Protein AF-A0A2G9MVJ4-F1 (afdb_monomer_lite)

Secondary structure (DSSP, 8-state):
---SS-SS--------TTS-HHHHHHHHHHHHHHHHHHH-GGG----EE--SSSPPEETT-----

pLDDT: mean 85.81, std 13.94, range [37.81, 96.12]

Structure (mmCIF, N/CA/C/O backbone):
data_AF-A0A2G9MVJ4-F1
#
_entry.id   AF-A0A2G9MVJ4-F1
#
loop_
_atom_site.group_PDB
_atom_site.id
_atom_site.type_symbol
_atom_site.label_atom_id
_atom_site.label_alt_id
_atom_site.label_comp_id
_atom_site.label_asym_id
_atom_site.label_entity_id
_atom_site.label_seq_id
_atom_site.pdbx_PDB_ins_code
_atom_site.Cartn_x
_atom_site.Cartn_y
_atom_site.Cartn_z
_atom_site.occupancy
_atom_site.B_iso_or_equiv
_atom_site.auth_seq_id
_atom_site.auth_comp_id
_atom_site.auth_asym_id
_atom_site.auth_atom_id
_atom_site.pdbx_PDB_model_num
ATOM 1 N N . ALA A 1 1 ? 21.381 16.900 -1.290 1.00 54.59 1 ALA A N 1
ATOM 2 C CA . ALA A 1 1 ? 20.365 15.828 -1.271 1.00 54.59 1 ALA A CA 1
ATOM 3 C C . ALA A 1 1 ? 19.014 16.451 -1.582 1.00 54.59 1 ALA A C 1
ATOM 5 O O . ALA A 1 1 ? 18.657 17.420 -0.921 1.00 54.59 1 ALA A O 1
ATOM 6 N N . THR A 1 2 ? 18.321 15.978 -2.615 1.00 55.97 2 THR A N 1
ATOM 7 C CA . THR A 1 2 ? 17.065 16.565 -3.101 1.00 55.97 2 THR A CA 1
ATOM 8 C C . THR A 1 2 ? 16.001 16.490 -2.003 1.00 55.97 2 THR A C 1
ATOM 10 O O . THR A 1 2 ? 15.429 15.434 -1.749 1.00 55.97 2 THR A O 1
ATOM 13 N N . LYS A 1 3 ? 15.780 17.597 -1.287 1.00 55.66 3 LYS A N 1
ATOM 14 C CA . LYS A 1 3 ? 14.669 17.741 -0.342 1.00 5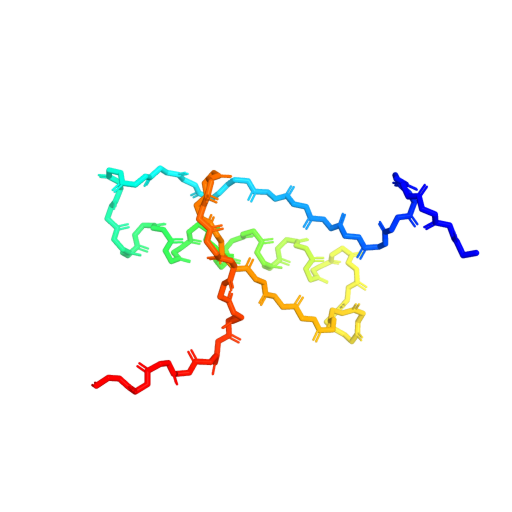5.66 3 LYS A CA 1
ATOM 15 C C . LYS A 1 3 ? 13.458 18.242 -1.136 1.00 55.66 3 LYS A C 1
ATOM 17 O O . LYS A 1 3 ? 13.459 19.385 -1.576 1.00 55.66 3 LYS A O 1
ATOM 22 N N . GLY A 1 4 ? 12.446 17.389 -1.312 1.00 69.44 4 GLY A N 1
ATOM 23 C CA . GLY A 1 4 ? 11.147 17.746 -1.905 1.00 69.44 4 GLY A CA 1
ATOM 24 C C . GLY A 1 4 ? 10.880 17.200 -3.317 1.00 69.44 4 GLY A C 1
ATOM 25 O O . GLY A 1 4 ? 11.808 17.041 -4.104 1.00 69.44 4 GLY A O 1
ATOM 26 N N . LYS A 1 5 ? 9.584 16.921 -3.572 1.00 59.03 5 LYS A N 1
ATOM 27 C CA . LYS A 1 5 ? 8.827 16.511 -4.792 1.00 59.03 5 LYS A CA 1
ATOM 28 C C . LYS A 1 5 ? 9.383 15.422 -5.726 1.00 59.03 5 LYS A C 1
ATOM 30 O O . LYS A 1 5 ? 8.587 14.728 -6.338 1.00 59.03 5 LYS A O 1
ATOM 35 N N . ASN A 1 6 ? 10.694 15.224 -5.799 1.00 70.44 6 ASN A N 1
ATOM 36 C CA . ASN A 1 6 ? 11.359 14.259 -6.680 1.00 70.44 6 ASN A CA 1
ATOM 37 C C . ASN A 1 6 ? 11.842 13.016 -5.917 1.00 70.44 6 ASN A C 1
ATOM 39 O O . ASN A 1 6 ? 12.827 12.386 -6.300 1.00 70.44 6 ASN A O 1
ATOM 43 N N . LEU A 1 7 ? 11.199 12.694 -4.793 1.00 81.12 7 LEU A N 1
ATOM 44 C CA . LEU A 1 7 ? 11.455 11.434 -4.103 1.00 81.12 7 LEU A CA 1
ATOM 45 C C . LEU A 1 7 ? 10.674 10.324 -4.821 1.00 81.12 7 LEU A C 1
ATOM 47 O O . LEU A 1 7 ? 9.530 10.570 -5.201 1.00 81.12 7 LEU A O 1
ATOM 51 N N . PRO A 1 8 ? 11.245 9.116 -4.986 1.00 86.25 8 PRO A N 1
ATOM 52 C CA . PRO A 1 8 ? 10.554 7.969 -5.573 1.00 86.25 8 PRO A CA 1
ATOM 53 C C . PRO A 1 8 ? 9.533 7.402 -4.573 1.00 86.25 8 PRO A C 1
ATOM 55 O O . PRO A 1 8 ? 9.691 6.308 -4.040 1.00 86.25 8 PRO A O 1
ATOM 58 N N . VAL A 1 9 ? 8.520 8.203 -4.248 1.00 88.38 9 VAL A N 1
ATOM 59 C CA . VAL A 1 9 ? 7.476 7.903 -3.271 1.00 88.38 9 VAL A CA 1
ATOM 60 C C . VAL A 1 9 ? 6.132 8.136 -3.943 1.00 88.38 9 VAL A C 1
ATOM 62 O O . VAL A 1 9 ? 5.817 9.258 -4.334 1.00 88.38 9 VAL A O 1
ATOM 65 N N . ALA A 1 10 ? 5.336 7.077 -4.041 1.00 89.56 10 ALA A N 1
ATOM 66 C CA . ALA A 1 10 ? 3.933 7.151 -4.418 1.00 89.56 10 ALA A CA 1
ATOM 67 C C . ALA A 1 10 ? 3.075 7.068 -3.149 1.00 89.56 10 ALA A C 1
ATOM 69 O O . ALA A 1 10 ? 3.348 6.255 -2.267 1.00 89.56 10 ALA A O 1
ATOM 70 N N . GLN A 1 11 ? 2.062 7.927 -3.043 1.00 91.00 11 GLN A N 1
ATOM 71 C CA . GLN A 1 11 ? 1.088 7.908 -1.951 1.00 91.00 11 GLN A CA 1
ATOM 72 C C . GLN A 1 11 ? -0.309 7.837 -2.556 1.00 91.00 11 GLN A C 1
ATOM 74 O O . GLN A 1 11 ? -0.610 8.563 -3.502 1.00 91.00 11 GLN A O 1
ATOM 79 N N . CYS A 1 12 ? -1.146 6.965 -2.008 1.00 92.69 12 CYS A N 1
ATOM 80 C CA . CYS A 1 12 ? -2.523 6.771 -2.434 1.00 92.69 12 CYS A CA 1
ATOM 81 C C . CYS A 1 12 ? -3.395 6.577 -1.191 1.00 92.69 12 CYS A C 1
ATOM 83 O O . CYS A 1 12 ? -2.957 5.956 -0.221 1.00 92.69 12 CYS A O 1
ATOM 85 N N . ALA A 1 13 ? -4.602 7.137 -1.209 1.00 93.25 13 ALA A N 1
ATOM 86 C CA . ALA A 1 13 ? -5.601 6.870 -0.185 1.00 93.25 13 ALA A CA 1
ATOM 87 C C . ALA A 1 13 ? -6.354 5.586 -0.555 1.00 93.25 13 ALA A C 1
ATOM 89 O O . ALA A 1 13 ? -6.866 5.485 -1.666 1.00 93.25 13 ALA A O 1
ATOM 90 N N . ILE A 1 14 ? -6.418 4.632 0.374 1.00 93.44 14 ILE A N 1
ATOM 91 C CA . ILE A 1 14 ? -7.077 3.326 0.181 1.00 93.44 14 ILE A CA 1
ATOM 92 C C . ILE A 1 14 ? -8.480 3.259 0.810 1.00 93.44 14 ILE A C 1
ATOM 94 O O . ILE A 1 14 ? -9.186 2.272 0.635 1.00 93.44 14 ILE A O 1
ATOM 98 N N . GLY A 1 15 ? -8.881 4.293 1.556 1.00 93.50 15 GLY A N 1
ATOM 99 C CA . GLY A 1 15 ? -10.170 4.352 2.240 1.00 93.50 15 GLY A CA 1
ATOM 100 C C . GLY A 1 15 ? -10.177 5.309 3.432 1.00 93.50 15 GLY A C 1
ATOM 101 O O . GLY A 1 15 ? -9.300 6.171 3.559 1.00 93.50 15 GLY A O 1
ATOM 102 N N . THR A 1 16 ? -11.171 5.147 4.304 1.00 93.56 16 THR A N 1
ATOM 103 C CA . THR A 1 16 ? -11.360 5.922 5.539 1.00 93.56 16 THR A CA 1
ATOM 104 C C . THR A 1 16 ? -11.386 5.015 6.769 1.00 93.56 16 THR A C 1
ATOM 106 O O . THR A 1 16 ? -11.586 3.809 6.671 1.00 93.56 16 THR A O 1
ATOM 109 N N . GLU A 1 17 ? -11.224 5.604 7.956 1.00 90.00 17 GLU A N 1
ATOM 110 C CA . GLU A 1 17 ? -11.230 4.881 9.243 1.00 90.00 17 GLU A CA 1
ATOM 111 C C . GLU A 1 17 ? -12.583 4.232 9.586 1.00 90.00 17 GLU A C 1
ATOM 113 O O . GLU A 1 17 ? -12.659 3.399 10.482 1.00 90.00 17 GLU A O 1
ATOM 118 N N . SER A 1 18 ? -13.654 4.612 8.886 1.00 92.44 18 SER A N 1
ATOM 119 C CA . SER A 1 18 ? -14.996 4.052 9.064 1.00 92.44 18 SER A CA 1
ATOM 120 C C . SER A 1 18 ? -15.248 2.778 8.249 1.00 92.44 18 SER A C 1
ATOM 122 O O . SER A 1 18 ? -16.304 2.174 8.413 1.00 92.44 18 SER A O 1
ATOM 124 N N . MET A 1 19 ? -14.343 2.412 7.336 1.00 93.31 19 MET A N 1
ATOM 125 C CA . MET A 1 19 ? -14.481 1.229 6.479 1.00 93.31 19 MET A CA 1
ATOM 126 C C . MET A 1 19 ? -14.054 -0.046 7.213 1.00 93.31 19 MET A C 1
ATOM 128 O O . MET A 1 19 ? -13.268 -0.007 8.162 1.00 93.31 19 MET A O 1
ATOM 132 N N . GLY A 1 20 ? -14.575 -1.188 6.764 1.00 94.50 20 GLY A N 1
ATOM 133 C CA . GLY A 1 20 ? -14.195 -2.492 7.302 1.00 94.50 20 GLY A CA 1
ATOM 134 C C . GLY A 1 20 ? -12.744 -2.852 6.975 1.00 94.50 20 GLY A C 1
ATOM 135 O O . GLY A 1 20 ? -12.194 -2.426 5.961 1.00 94.50 20 GLY A O 1
ATOM 136 N N . ILE A 1 21 ? -12.121 -3.673 7.824 1.00 92.06 21 ILE A N 1
ATOM 137 C CA . ILE A 1 21 ? -10.729 -4.115 7.630 1.00 92.06 21 ILE A CA 1
ATOM 138 C C . ILE A 1 21 ? -10.580 -4.924 6.333 1.00 92.06 21 ILE A C 1
ATOM 140 O O . ILE A 1 21 ? -9.591 -4.749 5.628 1.00 92.06 21 ILE A O 1
ATOM 144 N N . GLU A 1 22 ? -11.557 -5.774 6.011 1.00 93.81 22 GLU A N 1
ATOM 145 C CA . GLU A 1 22 ? -11.549 -6.605 4.798 1.00 93.81 22 GLU A CA 1
ATOM 146 C C . GLU A 1 22 ? -11.562 -5.741 3.532 1.00 93.81 22 GLU A C 1
ATOM 148 O O . GLU A 1 22 ? -10.676 -5.863 2.691 1.00 93.81 22 GLU A O 1
ATOM 153 N N . GLU A 1 23 ? -12.482 -4.778 3.462 1.00 94.69 23 GLU A N 1
ATOM 154 C CA . GLU A 1 23 ? -12.599 -3.837 2.342 1.00 94.69 23 GLU A CA 1
ATOM 155 C C . GLU A 1 23 ? -11.329 -2.983 2.171 1.00 94.69 23 GLU A C 1
ATOM 157 O O . GLU A 1 23 ? -10.851 -2.756 1.059 1.00 94.69 23 GLU A O 1
ATOM 162 N N . LEU A 1 24 ? -10.728 -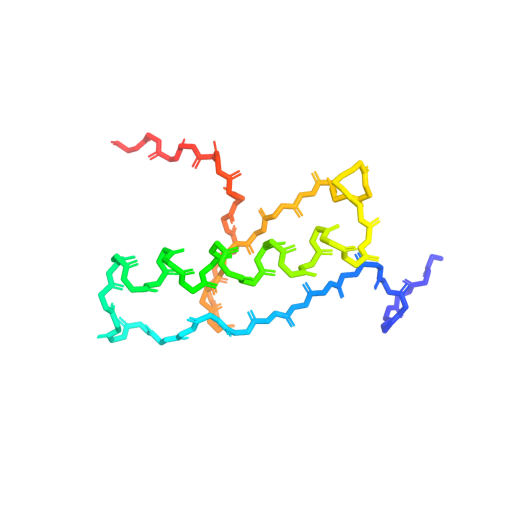2.536 3.279 1.00 93.44 24 LEU A N 1
ATOM 163 C CA . LEU A 1 24 ? -9.448 -1.824 3.247 1.00 93.44 24 LEU A CA 1
ATOM 164 C C . LEU A 1 24 ? -8.299 -2.716 2.755 1.00 93.44 24 LEU A C 1
ATOM 166 O O . LEU A 1 24 ? -7.393 -2.217 2.084 1.00 93.44 24 LEU A O 1
ATOM 170 N N . GLY A 1 25 ? -8.327 -4.008 3.085 1.00 92.81 25 GLY A N 1
ATOM 171 C CA . GLY A 1 25 ? -7.370 -5.002 2.607 1.00 92.81 25 GLY A CA 1
ATOM 172 C C . GLY A 1 25 ? -7.449 -5.190 1.095 1.00 92.81 25 GLY A C 1
ATOM 173 O O . GLY A 1 25 ? -6.433 -5.053 0.415 1.00 92.81 25 GLY A O 1
ATOM 174 N N . GLU A 1 26 ? -8.657 -5.397 0.569 1.00 95.94 26 GLU A N 1
ATOM 175 C CA . GLU A 1 26 ? -8.908 -5.536 -0.873 1.00 95.94 26 GLU A CA 1
ATOM 176 C C . GLU A 1 26 ? -8.469 -4.285 -1.648 1.00 95.94 26 GLU A C 1
ATOM 178 O O . GLU A 1 26 ? -7.773 -4.375 -2.661 1.00 95.94 26 GLU A O 1
ATOM 183 N N . ASN A 1 27 ? -8.793 -3.093 -1.135 1.00 95.38 27 ASN A N 1
ATOM 184 C CA . ASN A 1 27 ? -8.364 -1.836 -1.748 1.00 95.38 27 ASN A CA 1
ATOM 185 C C . ASN A 1 27 ? -6.837 -1.682 -1.743 1.00 95.38 27 ASN A C 1
ATOM 187 O O . ASN A 1 27 ? -6.257 -1.189 -2.715 1.00 95.38 27 ASN A O 1
ATOM 191 N N . ALA A 1 28 ? -6.169 -2.082 -0.657 1.00 93.81 28 ALA A N 1
ATOM 192 C CA . ALA A 1 28 ? -4.715 -2.027 -0.567 1.00 93.81 28 ALA A CA 1
ATOM 193 C C . ALA A 1 28 ? -4.042 -2.978 -1.568 1.00 93.81 28 ALA A C 1
ATOM 195 O O . ALA A 1 28 ? -3.066 -2.577 -2.206 1.00 93.81 28 ALA A O 1
ATOM 196 N N . GLU A 1 29 ? -4.570 -4.192 -1.732 1.00 94.50 29 GLU A N 1
ATOM 197 C CA . GLU A 1 29 ? -4.081 -5.180 -2.700 1.00 94.50 29 GLU A CA 1
ATOM 198 C C . GLU A 1 29 ? -4.265 -4.681 -4.138 1.00 94.50 29 GLU A C 1
ATOM 200 O O . GLU A 1 29 ? -3.295 -4.602 -4.890 1.00 94.50 29 GLU A O 1
ATOM 205 N N . ALA A 1 30 ? -5.457 -4.183 -4.481 1.00 96.12 30 ALA A N 1
ATOM 206 C CA . ALA A 1 30 ? -5.736 -3.634 -5.808 1.00 96.12 30 ALA A CA 1
ATOM 207 C C . ALA A 1 30 ? -4.805 -2.462 -6.179 1.00 96.12 30 ALA A C 1
ATOM 209 O O . ALA A 1 30 ? -4.314 -2.364 -7.310 1.00 96.12 30 ALA A O 1
ATOM 210 N N . VAL A 1 31 ? -4.530 -1.559 -5.231 1.00 95.00 31 VAL A N 1
ATOM 211 C CA . VAL A 1 31 ? -3.578 -0.456 -5.442 1.00 95.00 31 VAL A CA 1
ATOM 212 C C . VAL A 1 31 ? -2.150 -0.983 -5.574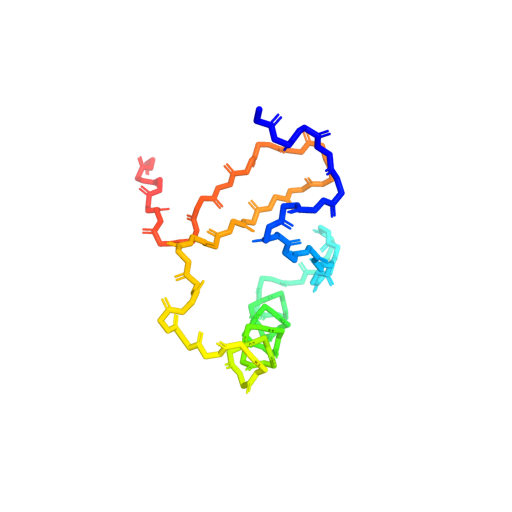 1.00 95.00 31 VAL A C 1
ATOM 214 O O . VAL A 1 31 ? -1.402 -0.507 -6.432 1.00 95.00 31 VAL A O 1
ATOM 217 N N . PHE A 1 32 ? -1.758 -1.945 -4.741 1.00 92.81 32 PHE A N 1
ATOM 218 C CA . PHE A 1 32 ? -0.427 -2.537 -4.778 1.00 92.81 32 PHE A CA 1
ATOM 219 C C . PHE A 1 32 ? -0.150 -3.218 -6.120 1.00 92.81 32 PHE A C 1
ATOM 221 O O . PHE A 1 32 ? 0.853 -2.889 -6.757 1.00 92.81 32 PHE A O 1
ATOM 228 N N . ASP A 1 33 ? -1.059 -4.068 -6.591 1.00 94.75 33 ASP A N 1
ATOM 229 C CA . ASP A 1 33 ? -0.938 -4.770 -7.868 1.00 94.75 33 ASP A CA 1
ATOM 230 C C . ASP A 1 33 ? -0.781 -3.786 -9.021 1.00 94.75 33 ASP A C 1
ATOM 232 O O . ASP A 1 33 ? 0.150 -3.887 -9.825 1.00 94.75 33 ASP A O 1
ATOM 236 N N . ARG A 1 34 ? -1.608 -2.736 -9.039 1.00 95.00 34 ARG A N 1
ATOM 237 C CA . ARG A 1 34 ? -1.529 -1.702 -10.069 1.00 95.00 34 ARG A CA 1
ATOM 238 C C . ARG A 1 34 ? -0.188 -0.970 -10.073 1.00 95.00 34 ARG A C 1
ATOM 240 O O . ARG A 1 34 ? 0.324 -0.605 -11.136 1.00 95.00 34 ARG A O 1
ATOM 247 N N . VAL A 1 35 ? 0.383 -0.721 -8.896 1.00 92.69 35 VAL A N 1
ATOM 248 C CA . VAL A 1 35 ? 1.707 -0.102 -8.771 1.00 92.69 35 VAL A CA 1
ATOM 249 C C . VAL A 1 35 ? 2.787 -1.072 -9.245 1.00 92.69 35 VAL A C 1
ATOM 251 O O . VAL A 1 35 ? 3.634 -0.671 -10.045 1.00 92.69 35 VAL A O 1
ATOM 254 N N . VAL A 1 36 ? 2.741 -2.335 -8.817 1.00 93.25 36 VAL A N 1
ATOM 255 C CA . VAL A 1 36 ? 3.699 -3.381 -9.206 1.00 93.25 36 VAL A CA 1
ATOM 256 C C . VAL A 1 36 ? 3.715 -3.592 -10.716 1.00 93.25 36 VAL A C 1
ATOM 258 O O . VAL A 1 36 ? 4.798 -3.627 -11.297 1.00 93.25 36 VAL A O 1
ATOM 261 N N . GLU A 1 37 ? 2.556 -3.644 -11.372 1.00 95.19 37 GLU A N 1
ATOM 262 C CA . GLU A 1 37 ? 2.455 -3.716 -12.835 1.00 95.19 37 GLU A CA 1
ATOM 263 C C . GLU A 1 37 ? 3.184 -2.561 -13.532 1.00 95.19 37 GLU A C 1
ATOM 265 O O . GLU A 1 37 ? 3.734 -2.723 -14.623 1.00 95.19 37 GLU A O 1
ATOM 270 N N . LYS A 1 38 ? 3.173 -1.369 -12.924 1.00 92.62 38 LYS A N 1
ATOM 271 C CA . LYS A 1 38 ? 3.718 -0.159 -13.539 1.00 92.62 38 LYS A CA 1
ATOM 272 C C . LYS A 1 38 ? 5.217 0.013 -13.311 1.00 92.62 38 LYS A C 1
ATOM 274 O O . LYS A 1 38 ? 5.893 0.514 -14.210 1.00 92.62 38 LYS A O 1
ATOM 279 N N . VAL A 1 39 ? 5.718 -0.328 -12.122 1.00 90.44 39 VAL A N 1
ATOM 280 C CA . VAL A 1 39 ? 7.116 -0.064 -11.721 1.00 90.44 39 VAL A CA 1
ATOM 281 C C . VAL A 1 39 ? 7.972 -1.323 -11.594 1.00 90.44 39 VAL A C 1
ATOM 283 O O . VAL A 1 39 ? 9.193 -1.221 -11.633 1.00 90.44 39 VAL A O 1
ATOM 286 N N . GLY A 1 40 ? 7.355 -2.497 -11.473 1.00 91.44 40 GLY A N 1
ATOM 287 C CA . GLY A 1 40 ? 8.023 -3.763 -11.192 1.00 91.44 40 GLY A CA 1
ATOM 288 C C . GLY A 1 40 ? 8.312 -3.965 -9.702 1.00 91.44 40 GLY A C 1
ATOM 289 O O . GLY A 1 40 ? 8.766 -3.064 -8.996 1.00 91.44 40 GLY A O 1
ATOM 290 N N . PHE A 1 41 ? 8.096 -5.189 -9.216 1.00 86.94 41 PHE A N 1
ATOM 291 C CA . PHE A 1 41 ? 8.286 -5.551 -7.806 1.00 86.94 41 PHE A CA 1
ATOM 292 C C . PHE A 1 41 ? 9.690 -5.222 -7.241 1.00 86.94 41 PHE A C 1
ATOM 294 O O . PHE A 1 41 ? 9.762 -4.660 -6.148 1.00 86.94 41 PHE A O 1
ATOM 301 N N . PRO A 1 42 ? 10.814 -5.458 -7.959 1.00 91.69 42 PRO A N 1
ATOM 302 C CA . PRO A 1 42 ? 12.156 -5.165 -7.436 1.00 91.69 42 PRO A CA 1
ATOM 303 C C . PRO A 1 42 ? 12.422 -3.679 -7.157 1.00 91.69 42 PRO A C 1
ATOM 305 O O . PRO A 1 42 ? 13.368 -3.341 -6.446 1.00 91.69 42 PRO A O 1
ATOM 308 N N . SER A 1 43 ? 11.613 -2.779 -7.721 1.00 89.31 43 SER A N 1
ATOM 309 C CA . SER A 1 43 ? 11.745 -1.334 -7.524 1.00 89.31 43 SER A CA 1
ATOM 310 C C . SER A 1 43 ? 11.079 -0.836 -6.235 1.00 89.31 43 SER A C 1
ATOM 312 O O . SER A 1 43 ? 11.295 0.313 -5.844 1.00 89.31 43 SER A O 1
ATOM 314 N N . ILE A 1 44 ? 10.307 -1.679 -5.541 1.00 90.19 44 ILE A N 1
ATOM 315 C CA . ILE A 1 44 ? 9.600 -1.325 -4.307 1.00 90.19 44 ILE A CA 1
ATOM 316 C C . ILE A 1 44 ? 10.433 -1.758 -3.095 1.00 90.19 44 ILE A C 1
ATOM 318 O O . ILE A 1 44 ? 10.584 -2.940 -2.808 1.00 90.19 44 ILE A O 1
ATOM 322 N N . LYS A 1 45 ? 10.974 -0.787 -2.346 1.00 90.38 45 LYS A N 1
ATOM 323 C CA . LYS A 1 45 ? 11.821 -1.065 -1.168 1.00 90.38 45 LYS A CA 1
ATOM 324 C C . LYS A 1 45 ? 11.032 -1.271 0.125 1.00 90.38 45 LYS A C 1
ATOM 326 O O . LYS A 1 45 ? 11.396 -2.106 0.945 1.00 90.38 45 LYS A O 1
ATOM 331 N N . ASN A 1 46 ? 10.019 -0.443 0.360 1.00 90.31 46 ASN A N 1
ATOM 332 C CA . ASN A 1 46 ? 9.234 -0.440 1.590 1.00 90.31 46 ASN A CA 1
ATOM 333 C C . ASN A 1 46 ? 7.799 -0.009 1.277 1.00 90.31 46 ASN A C 1
ATOM 335 O O . ASN A 1 46 ? 7.591 0.860 0.431 1.00 90.31 46 ASN A O 1
ATOM 339 N N . ILE A 1 47 ? 6.845 -0.556 2.025 1.00 92.38 47 ILE A N 1
ATOM 340 C CA . ILE A 1 47 ? 5.426 -0.202 1.967 1.00 92.38 47 ILE A CA 1
ATOM 341 C C . ILE A 1 47 ? 5.023 0.259 3.364 1.00 92.38 47 ILE A C 1
ATOM 343 O O . ILE A 1 47 ? 5.377 -0.387 4.354 1.00 92.38 47 ILE A O 1
ATOM 347 N N . TYR A 1 48 ? 4.311 1.379 3.445 1.00 93.19 48 TYR A N 1
ATOM 348 C CA . TYR A 1 48 ? 3.872 1.962 4.706 1.00 93.19 48 TYR A CA 1
ATOM 349 C C . TYR A 1 48 ? 2.392 2.307 4.643 1.00 93.19 48 TYR A C 1
ATOM 35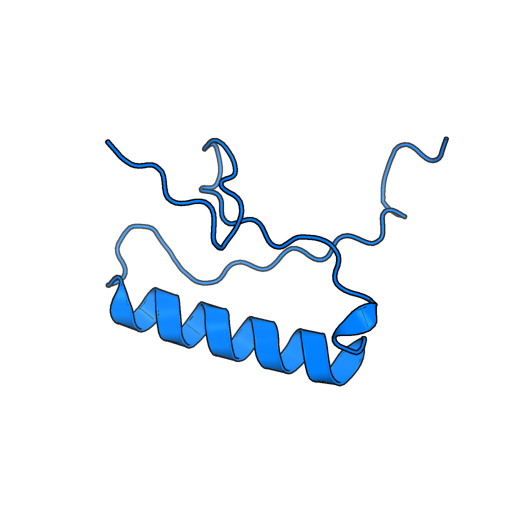1 O O . TYR A 1 48 ? 1.933 2.865 3.648 1.00 93.19 48 TYR A O 1
ATOM 359 N N . VAL A 1 49 ? 1.684 2.049 5.738 1.00 92.69 49 VAL A N 1
ATOM 360 C CA . VAL A 1 49 ? 0.293 2.461 5.931 1.00 92.69 49 VAL A CA 1
ATOM 361 C C . VAL A 1 49 ? 0.248 3.446 7.090 1.00 92.69 49 VAL A C 1
ATOM 363 O O . VAL A 1 49 ? 0.916 3.263 8.113 1.00 92.69 49 VAL A O 1
ATOM 366 N N . LYS A 1 50 ? -0.494 4.539 6.916 1.00 92.12 50 LYS A N 1
ATOM 367 C CA . LYS A 1 50 ? -0.687 5.548 7.954 1.00 92.12 50 LYS A CA 1
ATOM 368 C C . LYS A 1 50 ? -2.080 6.153 7.872 1.00 92.12 50 LYS A C 1
ATOM 370 O O . LYS A 1 50 ? -2.669 6.219 6.797 1.00 92.12 50 LYS A O 1
ATOM 375 N N . LEU A 1 51 ? -2.526 6.693 8.997 1.00 92.75 51 LEU A N 1
ATOM 376 C CA . LEU A 1 51 ? -3.648 7.624 9.041 1.00 92.75 51 LEU A CA 1
ATOM 377 C C . LEU A 1 51 ? -3.189 9.024 8.610 1.00 92.75 51 LEU A C 1
ATOM 379 O O . LEU A 1 51 ? -1.984 9.302 8.540 1.00 92.75 51 LEU A O 1
ATOM 383 N N . THR A 1 52 ? -4.137 9.933 8.377 1.00 90.81 52 THR A N 1
ATOM 384 C CA . THR A 1 52 ? -3.858 11.317 7.948 1.00 90.81 52 THR A CA 1
ATOM 385 C C . THR A 1 52 ? -2.777 11.966 8.817 1.00 90.81 52 THR A C 1
ATOM 387 O O . THR A 1 52 ? -1.770 12.453 8.291 1.00 90.81 52 THR A O 1
ATOM 390 N N . MET A 1 53 ? -2.920 11.840 10.141 1.00 92.19 53 MET A N 1
ATOM 391 C CA . MET A 1 53 ? -2.012 12.404 11.149 1.00 92.19 53 MET A CA 1
ATOM 392 C C . MET A 1 53 ? -1.299 11.344 12.010 1.00 92.19 53 MET A C 1
ATOM 394 O O . MET A 1 53 ? -0.608 11.687 12.966 1.00 92.19 53 MET A O 1
ATOM 398 N N . GLY A 1 54 ? -1.458 10.057 11.690 1.00 87.00 54 GLY A N 1
ATOM 399 C CA . GLY A 1 54 ? -0.911 8.954 12.480 1.00 87.00 54 GLY A CA 1
ATOM 400 C C . GLY A 1 54 ? 0.544 8.614 12.151 1.00 87.00 54 GLY A C 1
ATOM 401 O O . GLY A 1 54 ? 1.077 8.975 11.097 1.00 87.00 54 GLY A O 1
ATOM 402 N N . LYS A 1 55 ? 1.184 7.854 13.048 1.00 90.88 55 LYS A N 1
ATOM 403 C CA . LYS A 1 55 ? 2.498 7.251 12.789 1.00 90.88 55 LYS A CA 1
ATOM 404 C C . LYS A 1 55 ? 2.374 6.210 11.672 1.00 90.88 55 LYS A C 1
ATOM 406 O O . LYS A 1 55 ? 1.452 5.402 11.682 1.00 90.88 55 LYS A O 1
ATOM 411 N N . ALA A 1 56 ? 3.323 6.214 10.739 1.00 91.62 56 ALA A N 1
ATOM 412 C CA . ALA A 1 56 ? 3.399 5.202 9.694 1.00 91.62 56 ALA A CA 1
ATOM 413 C C . ALA A 1 56 ? 3.891 3.859 10.247 1.00 91.62 56 ALA A C 1
ATOM 415 O O . ALA A 1 56 ? 4.849 3.818 11.024 1.00 91.62 56 ALA A O 1
ATOM 416 N N . ILE A 1 57 ? 3.244 2.778 9.819 1.00 92.44 57 ILE A N 1
ATOM 417 C CA . ILE A 1 57 ? 3.590 1.394 10.152 1.00 92.44 57 ILE A CA 1
ATOM 418 C C . ILE A 1 57 ? 4.028 0.706 8.861 1.00 92.44 57 ILE A C 1
ATOM 420 O O . ILE A 1 57 ? 3.397 0.896 7.817 1.00 92.44 57 ILE A O 1
ATOM 424 N N . LYS A 1 58 ? 5.131 -0.047 8.898 1.00 92.19 58 LYS A N 1
ATOM 425 C CA . LYS A 1 58 ? 5.603 -0.786 7.727 1.00 92.19 58 LYS A CA 1
ATOM 426 C C . LYS A 1 58 ? 4.768 -2.054 7.548 1.00 92.19 58 LYS A C 1
ATOM 428 O O . LYS A 1 58 ? 4.536 -2.787 8.505 1.00 92.19 58 LYS A O 1
ATOM 433 N N . ALA A 1 59 ? 4.342 -2.333 6.319 1.00 85.31 59 ALA A N 1
ATOM 434 C CA . ALA A 1 59 ? 3.628 -3.571 6.019 1.00 85.31 59 ALA A CA 1
ATOM 435 C C . ALA A 1 59 ? 4.537 -4.787 6.296 1.00 85.31 59 ALA A C 1
ATOM 437 O O . ALA A 1 59 ? 5.690 -4.811 5.859 1.00 85.31 59 ALA A O 1
ATOM 438 N N . GLY A 1 60 ? 4.026 -5.764 7.050 1.00 78.06 60 GLY A N 1
ATOM 439 C CA . GLY A 1 60 ? 4.776 -6.945 7.497 1.00 78.06 60 GLY A CA 1
ATOM 440 C C . GLY A 1 60 ? 5.548 -6.776 8.814 1.00 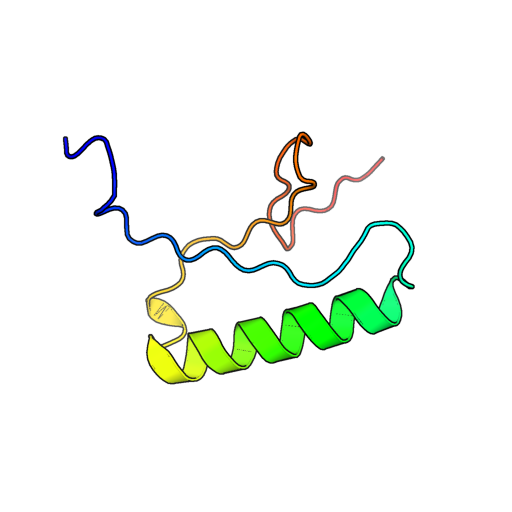78.06 60 GLY A C 1
ATOM 441 O O . GLY A 1 60 ? 6.107 -7.753 9.306 1.00 78.06 60 GLY A O 1
ATOM 442 N N . GLU A 1 61 ? 5.573 -5.583 9.422 1.00 68.56 61 GLU A N 1
ATOM 443 C CA . GLU A 1 61 ? 5.986 -5.459 10.824 1.00 68.56 61 GLU A CA 1
ATOM 444 C C . GLU A 1 61 ? 4.842 -5.927 11.730 1.00 68.56 61 GLU A C 1
ATOM 446 O O . GLU A 1 61 ? 3.827 -5.246 11.875 1.00 68.56 61 GLU A O 1
ATOM 451 N N . ASN A 1 62 ? 5.023 -7.081 12.374 1.00 55.31 62 ASN A N 1
ATOM 452 C CA . ASN A 1 62 ? 4.190 -7.464 13.507 1.00 55.31 62 ASN A CA 1
ATOM 453 C C . ASN A 1 62 ? 4.570 -6.573 14.692 1.00 55.31 62 ASN A C 1
ATOM 455 O O . ASN A 1 62 ? 5.625 -6.758 15.302 1.00 55.31 62 ASN A O 1
ATOM 459 N N . LYS A 1 63 ? 3.703 -5.624 15.051 1.00 52.62 63 LYS 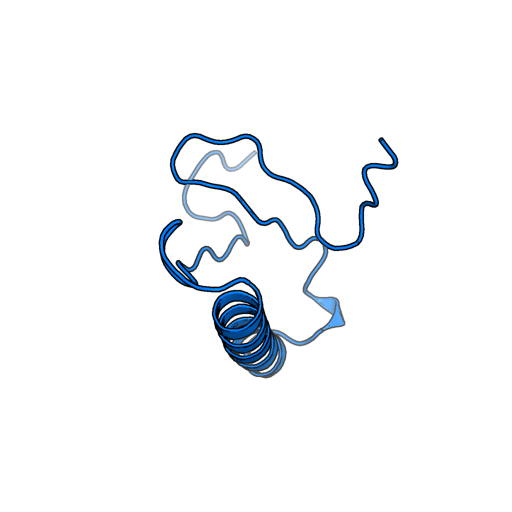A N 1
ATOM 460 C CA . LYS A 1 63 ? 3.629 -5.209 16.451 1.00 52.62 63 LYS A CA 1
ATOM 461 C C . LYS A 1 63 ? 3.008 -6.374 17.212 1.00 52.62 63 LYS A C 1
ATOM 463 O O . LYS A 1 63 ? 1.793 -6.516 17.247 1.00 52.62 63 LYS A O 1
ATOM 468 N N . ALA A 1 64 ? 3.869 -7.254 17.712 1.00 46.78 64 ALA A N 1
ATOM 469 C CA . ALA A 1 64 ? 3.531 -8.063 18.866 1.00 46.78 64 ALA A CA 1
ATOM 470 C C . ALA A 1 64 ? 3.337 -7.085 20.030 1.00 46.78 64 ALA A C 1
ATOM 472 O O . ALA A 1 64 ? 4.316 -6.547 20.548 1.00 46.78 64 ALA A O 1
ATOM 473 N N . ASP A 1 65 ? 2.077 -6.801 20.336 1.00 37.81 65 ASP A N 1
ATOM 474 C CA . ASP A 1 65 ? 1.647 -6.446 21.683 1.00 37.81 65 ASP A CA 1
ATOM 475 C C . ASP A 1 65 ? 1.089 -7.726 22.327 1.00 37.81 65 ASP A C 1
ATOM 477 O O . ASP A 1 65 ? 0.336 -8.452 21.630 1.00 37.81 65 ASP A O 1
#

Sequence (65 aa):
ATKGKNLPVAQCAIGTESMGIEELGENAEAVFDRVVEKVGFPSIKNIYVKLTMGKAIKAGENKAD

Foldseek 3Di:
DDDDDPDPDDDDDQDDPPDDPVSSVVSVVVVVVVVCVVQNPVVDDWDWDADPPGDIDTPPDDPPD

Radius of gyration: 13.43 Å; chains: 1; bounding box: 35×26×35 Å